Protein AF-A0AA43ISI2-F1 (afdb_monomer_lite)

Secondary structure (DSSP, 8-state):
-------SS-HHHHHHHHHHHHHHHTT-SS---HHHHHHHHHH-TTS-HHHHHHHHHHHTT--HHHHHHHTTS-HHHHHHHHHHHHHHHT--SHHHHHHHHHHHHH-

InterPro domains:
  IPR000792 Transcription regulator LuxR, C-terminal [PF00196] (46-99)
  IPR000792 Transcription regulator LuxR, C-terminal [PR00038] (47-61)
  IPR000792 Transcription regulator LuxR, C-terminal [PR00038] (61-77)
  IPR000792 Transcription regulator LuxR, C-terminal [PR00038] (77-89)
  IPR000792 Transcription regulator LuxR, C-terminal [PS50043] (40-105)
  IPR000792 Transcription regulator LuxR, C-terminal [SM00421] (44-101)
  IPR000792 Transcription regulator LuxR, C-terminal [cd06170] (47-103)
  IPR016032 Signal transduction response regulator, C-terminal effector [SSF46894] (34-103)
  IPR036388 Winged helix-like DNA-binding domain superfamily [G3DSA:1.10.10.10] (11-106)

Sequence (107 aa):
MRFLRRPLIKPWVLALMKQRIASDIEENESSRPQQWQDKIIELAPQLTGREIEVLKLALSGFSNSEIAGKLSVSPETVKVHRRNFYSKLNIKSQSELFAYFFQSTIN

Organism: NCBI:txid83963

Radius of gyration: 18.67 Å; chains: 1; bounding box: 43×41×48 Å

Structure (mmCIF, N/CA/C/O backbone):
data_AF-A0AA43ISI2-F1
#
_entry.id   AF-A0AA43ISI2-F1
#
loop_
_atom_site.group_PDB
_atom_site.id
_atom_site.type_symbol
_atom_site.label_atom_id
_atom_site.label_alt_id
_atom_site.label_comp_id
_atom_site.label_asym_id
_atom_site.label_entity_id
_atom_site.label_seq_id
_atom_site.pdbx_PDB_ins_code
_atom_site.Cartn_x
_atom_site.Cartn_y
_atom_site.Cartn_z
_atom_site.occupancy
_atom_site.B_iso_or_equiv
_atom_site.auth_seq_id
_atom_site.auth_comp_id
_atom_site.auth_asym_id
_atom_site.auth_atom_id
_atom_site.pdbx_PDB_model_num
ATOM 1 N N . MET A 1 1 ? 31.820 -17.330 -33.131 1.00 44.12 1 MET A N 1
ATOM 2 C CA . MET A 1 1 ? 31.959 -17.574 -31.676 1.00 44.12 1 MET A CA 1
ATOM 3 C C . MET A 1 1 ? 30.579 -17.625 -31.029 1.00 44.12 1 MET A C 1
ATOM 5 O O . MET A 1 1 ? 29.874 -16.627 -31.054 1.00 44.12 1 MET A O 1
ATOM 9 N N . ARG A 1 2 ? 30.152 -18.786 -30.514 1.00 45.22 2 ARG A N 1
ATOM 10 C CA . ARG A 1 2 ? 28.853 -18.964 -29.840 1.00 45.22 2 ARG A CA 1
ATOM 11 C C . ARG A 1 2 ? 29.051 -18.762 -28.334 1.00 45.22 2 ARG A C 1
ATOM 13 O O . ARG A 1 2 ? 29.665 -19.599 -27.680 1.00 45.22 2 ARG A O 1
ATOM 20 N N . PHE A 1 3 ? 28.551 -17.655 -27.793 1.00 48.12 3 PHE A N 1
ATOM 21 C CA . PHE A 1 3 ? 28.498 -17.430 -26.349 1.00 48.12 3 PHE A CA 1
ATOM 22 C C . PHE A 1 3 ? 27.434 -18.349 -25.738 1.00 48.12 3 PHE A C 1
ATOM 24 O O . PHE A 1 3 ? 26.241 -18.056 -25.784 1.00 48.12 3 PHE A O 1
ATOM 31 N N . LEU A 1 4 ? 27.857 -19.478 -25.170 1.00 50.72 4 LEU A N 1
ATOM 32 C CA . LEU A 1 4 ? 27.010 -20.269 -24.282 1.00 50.72 4 LEU A CA 1
ATOM 33 C C . LEU A 1 4 ? 26.863 -19.491 -22.970 1.00 50.72 4 LEU A C 1
ATOM 35 O O . LEU A 1 4 ? 27.736 -19.553 -22.104 1.00 50.72 4 LEU A O 1
ATOM 39 N N . ARG A 1 5 ? 25.761 -18.744 -22.820 1.00 59.19 5 ARG A N 1
ATOM 40 C CA . ARG A 1 5 ? 25.319 -18.246 -21.512 1.00 59.19 5 ARG A CA 1
ATOM 41 C C . ARG A 1 5 ? 24.997 -19.464 -20.647 1.00 59.19 5 ARG A C 1
ATOM 43 O O . ARG A 1 5 ? 23.898 -20.004 -20.713 1.00 59.19 5 ARG A O 1
ATOM 50 N N . ARG A 1 6 ? 25.979 -19.935 -19.877 1.00 61.25 6 ARG A N 1
ATOM 51 C CA . ARG A 1 6 ? 25.743 -20.930 -18.830 1.00 61.25 6 ARG A CA 1
ATOM 52 C C . ARG A 1 6 ? 24.744 -20.307 -17.849 1.00 61.25 6 ARG A C 1
ATOM 54 O O . ARG A 1 6 ? 25.033 -19.219 -17.348 1.00 61.25 6 ARG A O 1
ATOM 61 N N . PRO A 1 7 ? 23.573 -20.917 -17.602 1.00 59.75 7 PRO A N 1
ATOM 62 C CA . PRO A 1 7 ? 22.660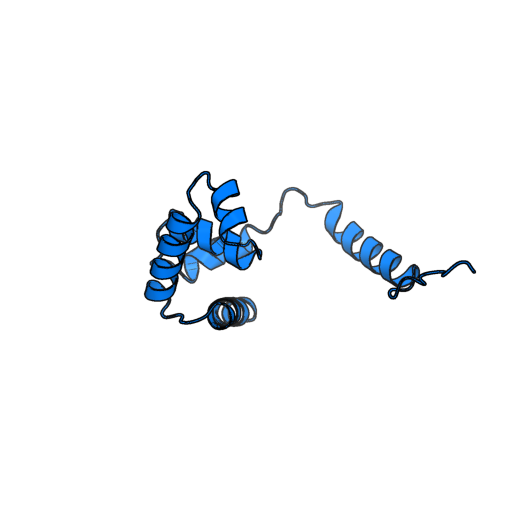 -20.395 -16.596 1.00 59.75 7 PRO A CA 1
ATOM 63 C C . PRO A 1 7 ? 23.395 -20.366 -15.250 1.00 59.75 7 PRO A C 1
ATOM 65 O O . PRO A 1 7 ? 24.010 -21.358 -14.858 1.00 59.75 7 PRO A O 1
ATOM 68 N N . LEU A 1 8 ? 23.367 -19.211 -14.570 1.00 65.06 8 LEU A N 1
ATOM 69 C CA . LEU A 1 8 ? 24.032 -18.993 -13.273 1.00 65.06 8 LEU A CA 1
ATOM 70 C C . LEU A 1 8 ? 23.545 -19.984 -12.200 1.00 65.06 8 LEU A C 1
ATOM 72 O O . LEU A 1 8 ? 24.229 -20.245 -11.216 1.00 65.06 8 LEU A O 1
ATOM 76 N N . ILE A 1 9 ? 22.358 -20.545 -12.416 1.00 66.75 9 ILE A N 1
ATOM 77 C CA . ILE A 1 9 ? 21.699 -21.503 -11.546 1.00 66.75 9 ILE A CA 1
ATOM 78 C C . ILE A 1 9 ? 21.784 -22.867 -12.229 1.00 66.75 9 ILE A C 1
ATOM 80 O O . ILE A 1 9 ? 21.315 -23.048 -13.355 1.00 66.75 9 ILE A O 1
ATOM 84 N N . LYS A 1 10 ? 22.425 -23.829 -11.558 1.00 79.75 10 LYS A N 1
ATOM 85 C CA . LYS A 1 10 ? 22.623 -25.178 -12.101 1.00 79.75 10 LYS A CA 1
ATOM 86 C C . LYS A 1 10 ? 21.254 -25.842 -12.363 1.00 79.75 10 LYS A C 1
ATOM 88 O O . LYS A 1 10 ? 20.352 -25.668 -11.543 1.00 79.75 10 LYS A O 1
ATOM 93 N N . PRO A 1 11 ? 21.085 -26.643 -13.436 1.00 76.25 11 PRO A N 1
ATOM 94 C CA . PRO A 1 11 ? 19.800 -27.272 -13.774 1.00 76.25 11 PRO A CA 1
ATOM 95 C C . PRO A 1 11 ? 19.169 -28.072 -12.628 1.00 76.25 11 PRO A C 1
ATOM 97 O O . PRO A 1 11 ? 17.953 -28.071 -12.470 1.00 76.25 11 PRO A O 1
ATOM 100 N N . TRP A 1 12 ? 19.994 -28.692 -11.782 1.00 80.62 12 TRP A N 1
ATOM 101 C CA . TRP A 1 12 ? 19.527 -29.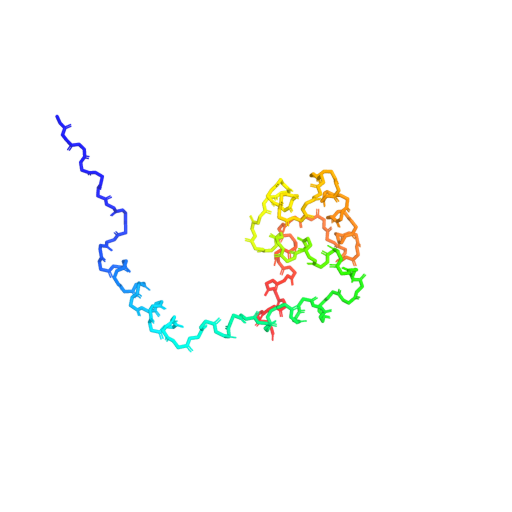433 -10.612 1.00 80.62 12 TRP A CA 1
ATOM 102 C C . TRP A 1 12 ? 18.966 -28.529 -9.507 1.00 80.62 12 TRP A C 1
ATOM 104 O O . TRP A 1 12 ? 18.057 -28.944 -8.802 1.00 80.62 12 TRP A O 1
ATOM 114 N N . VAL A 1 13 ? 19.444 -27.287 -9.374 1.00 79.88 13 VAL A N 1
ATOM 115 C CA . VAL A 1 13 ? 18.894 -26.319 -8.410 1.00 79.88 13 VAL A CA 1
ATOM 116 C C . VAL A 1 13 ? 17.495 -25.906 -8.849 1.00 79.88 13 VAL A C 1
ATOM 118 O O . VAL A 1 13 ? 16.577 -25.901 -8.039 1.00 79.88 13 VAL A O 1
ATOM 121 N N . LEU A 1 14 ? 17.306 -25.634 -10.144 1.00 76.25 14 LEU A N 1
ATOM 122 C CA . LEU A 1 14 ? 15.978 -25.370 -10.701 1.00 76.25 14 LEU A CA 1
ATOM 123 C C . LEU A 1 14 ? 15.052 -26.580 -10.542 1.00 76.25 14 LEU A C 1
ATOM 125 O O . LEU A 1 14 ? 13.884 -26.401 -10.217 1.00 76.25 14 LEU A O 1
ATOM 129 N N . ALA A 1 15 ? 15.562 -27.797 -10.746 1.00 75.50 15 ALA A N 1
ATOM 130 C CA . ALA A 1 15 ? 14.790 -29.021 -10.555 1.00 75.50 15 ALA A CA 1
ATOM 131 C C . ALA A 1 15 ? 14.385 -29.224 -9.089 1.00 75.50 15 ALA A C 1
ATOM 133 O O . ALA A 1 15 ? 13.224 -29.510 -8.834 1.00 75.50 15 ALA A O 1
ATOM 134 N N . LEU A 1 16 ? 15.287 -28.994 -8.130 1.00 77.56 16 LEU A N 1
ATOM 135 C CA . LEU A 1 16 ? 14.981 -29.082 -6.699 1.00 77.56 16 LEU A CA 1
ATOM 136 C C . LEU A 1 16 ? 14.019 -27.985 -6.237 1.00 77.56 16 LEU A C 1
ATOM 138 O O . LEU A 1 16 ? 13.105 -28.270 -5.471 1.00 77.56 16 LEU A O 1
ATOM 142 N N . MET A 1 17 ? 14.181 -26.748 -6.720 1.00 77.94 17 MET A N 1
ATOM 143 C CA . MET A 1 17 ? 13.230 -25.665 -6.450 1.00 77.94 17 MET A CA 1
ATOM 144 C C . MET A 1 17 ? 11.850 -26.020 -6.994 1.00 77.94 17 MET A C 1
ATOM 146 O O . MET A 1 17 ? 10.871 -25.900 -6.272 1.00 77.94 17 MET A O 1
ATOM 150 N N . LYS A 1 18 ? 11.770 -26.520 -8.232 1.00 72.56 18 LYS A N 1
ATOM 151 C CA . LYS A 1 18 ? 10.511 -26.983 -8.823 1.00 72.56 18 LYS A CA 1
ATOM 152 C C . LYS A 1 18 ? 9.926 -28.175 -8.085 1.00 72.56 18 LYS A C 1
ATOM 154 O O . LYS A 1 18 ? 8.729 -28.186 -7.893 1.00 72.56 18 LYS A O 1
ATOM 159 N N . GLN A 1 19 ? 10.735 -29.142 -7.665 1.00 73.88 19 GLN A N 1
ATOM 160 C CA . GLN A 1 19 ? 10.272 -30.315 -6.928 1.00 73.88 19 GLN A CA 1
ATOM 161 C C . GLN A 1 19 ? 9.706 -29.916 -5.565 1.00 73.88 19 GLN A C 1
ATOM 163 O O . GLN A 1 19 ? 8.636 -30.386 -5.204 1.00 73.88 19 GLN A O 1
ATOM 168 N N . ARG A 1 20 ? 10.384 -29.008 -4.850 1.00 70.06 20 ARG A N 1
ATOM 169 C CA . ARG A 1 20 ? 9.926 -28.484 -3.559 1.00 70.06 20 ARG A CA 1
ATOM 170 C C . ARG A 1 20 ? 8.669 -27.626 -3.694 1.00 70.06 20 ARG A C 1
ATOM 172 O O . ARG A 1 20 ? 7.760 -27.749 -2.890 1.00 70.06 20 ARG A O 1
ATOM 179 N N . ILE A 1 21 ? 8.621 -26.782 -4.721 1.00 63.00 21 ILE A N 1
ATOM 180 C CA . ILE A 1 21 ? 7.466 -25.935 -5.018 1.00 63.00 21 ILE A CA 1
ATOM 181 C C . ILE A 1 21 ? 6.285 -26.788 -5.514 1.00 63.00 21 ILE A C 1
ATOM 183 O O . ILE A 1 21 ? 5.167 -26.555 -5.092 1.00 63.00 21 ILE A O 1
ATOM 187 N N . ALA A 1 22 ? 6.506 -27.804 -6.351 1.00 59.34 22 ALA A N 1
ATOM 188 C CA . ALA A 1 22 ? 5.455 -28.689 -6.862 1.00 59.34 22 ALA A CA 1
ATOM 189 C C . ALA A 1 22 ? 4.848 -29.570 -5.763 1.00 59.34 22 ALA A C 1
ATOM 191 O O . ALA A 1 22 ? 3.632 -29.731 -5.737 1.00 59.34 22 ALA A O 1
ATOM 192 N N . SER A 1 23 ? 5.657 -30.054 -4.810 1.00 55.62 23 SER A N 1
ATOM 193 C CA . SER A 1 23 ? 5.133 -30.752 -3.629 1.00 55.62 23 SER A CA 1
ATOM 194 C C . SER A 1 23 ? 4.271 -29.858 -2.730 1.00 55.62 23 SER A C 1
ATOM 196 O O . SER A 1 23 ? 3.419 -30.379 -2.022 1.00 55.62 23 SER A O 1
ATOM 198 N N . ASP A 1 24 ? 4.455 -28.533 -2.785 1.00 54.94 24 ASP A N 1
ATOM 199 C CA . ASP A 1 24 ? 3.623 -27.562 -2.062 1.00 54.94 24 ASP A CA 1
ATOM 200 C C . ASP A 1 24 ? 2.431 -27.051 -2.913 1.00 54.94 24 ASP A C 1
ATOM 202 O O . ASP A 1 24 ? 1.489 -26.476 -2.368 1.00 54.94 24 ASP A O 1
ATOM 206 N N . ILE A 1 25 ? 2.453 -27.23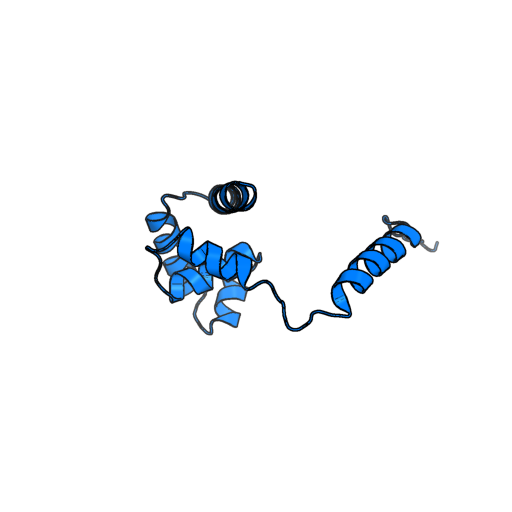8 -4.243 1.00 56.03 25 ILE A N 1
ATOM 207 C CA . ILE A 1 25 ? 1.471 -26.667 -5.187 1.00 56.03 25 ILE A CA 1
ATOM 208 C C . ILE A 1 25 ? 0.345 -27.643 -5.562 1.00 56.03 25 ILE A C 1
ATOM 210 O O . ILE A 1 25 ? -0.764 -27.180 -5.821 1.00 56.03 25 ILE A O 1
ATOM 214 N N . GLU A 1 26 ? 0.560 -28.963 -5.570 1.00 49.81 26 GLU A N 1
ATOM 215 C CA . GLU A 1 26 ? -0.440 -29.899 -6.130 1.00 49.81 26 GLU A CA 1
ATOM 216 C C . GLU A 1 26 ? -1.679 -30.187 -5.255 1.00 49.81 26 GLU A C 1
ATOM 218 O O . GLU A 1 26 ? -2.641 -30.751 -5.767 1.00 49.81 26 GLU A O 1
ATOM 223 N N . GLU A 1 27 ? -1.755 -29.727 -4.001 1.00 48.84 27 GLU A N 1
ATOM 224 C CA . GLU A 1 27 ? -2.962 -29.917 -3.166 1.00 48.84 27 GLU A CA 1
ATOM 225 C C . GLU A 1 27 ? -3.662 -28.625 -2.717 1.00 48.84 27 GLU A C 1
ATOM 227 O O . GLU A 1 27 ? -4.623 -28.695 -1.950 1.00 48.84 27 GLU A O 1
ATOM 232 N N . ASN A 1 28 ? -3.244 -27.430 -3.166 1.00 48.72 28 ASN A N 1
ATOM 233 C CA . ASN A 1 28 ? -3.737 -26.222 -2.498 1.00 48.72 28 ASN A CA 1
ATOM 234 C C . ASN A 1 28 ? -3.931 -24.943 -3.325 1.00 48.72 28 ASN A C 1
ATOM 236 O O . ASN A 1 28 ? -3.506 -23.856 -2.934 1.00 48.72 28 ASN A O 1
ATOM 240 N N . GLU A 1 29 ? -4.673 -25.023 -4.428 1.00 49.34 29 GLU A N 1
ATOM 241 C CA . GLU A 1 29 ? -5.186 -23.818 -5.103 1.00 49.34 29 GLU A CA 1
ATOM 242 C C . GLU A 1 29 ? -6.192 -23.038 -4.211 1.00 49.34 29 GLU A C 1
ATOM 244 O O . GLU A 1 29 ? -6.349 -21.822 -4.346 1.00 49.34 29 GLU A O 1
ATOM 249 N N . SER A 1 30 ? -6.832 -23.732 -3.256 1.00 44.06 30 SER A N 1
ATOM 250 C CA . SER A 1 30 ? -7.890 -23.228 -2.361 1.00 44.06 30 SER A CA 1
ATOM 251 C C . SER A 1 30 ? -7.387 -22.567 -1.070 1.00 44.06 30 SER A C 1
ATOM 253 O O . SER A 1 30 ? -8.129 -21.799 -0.466 1.00 44.06 30 SER A O 1
ATOM 255 N N . SER A 1 31 ? -6.142 -22.816 -0.649 1.00 48.03 31 SER A N 1
ATOM 256 C CA . SER A 1 31 ? -5.497 -22.121 0.479 1.00 48.03 31 SER A CA 1
ATOM 257 C C . SER A 1 31 ? -4.387 -21.209 -0.026 1.00 48.03 31 SER A C 1
ATOM 259 O O . SER A 1 31 ? -3.239 -21.251 0.414 1.00 48.03 31 SER A O 1
ATOM 261 N N . ARG A 1 32 ? -4.732 -20.305 -0.946 1.00 51.88 32 ARG A N 1
ATOM 262 C CA . ARG A 1 32 ? -3.972 -19.054 -1.027 1.00 51.88 32 ARG A CA 1
ATOM 263 C C . ARG A 1 32 ? -4.070 -18.374 0.338 1.00 51.88 32 ARG A C 1
ATOM 265 O O . ARG A 1 32 ? -5.142 -18.400 0.936 1.00 51.88 32 ARG A O 1
ATOM 272 N N . PRO A 1 33 ? -2.989 -17.789 0.865 1.00 50.50 33 PRO A N 1
ATOM 273 C CA . PRO A 1 33 ? -2.940 -17.446 2.274 1.00 50.50 33 PRO A CA 1
ATOM 274 C C . PRO A 1 33 ? -3.851 -16.242 2.557 1.00 50.50 33 PRO A C 1
ATOM 276 O O . PRO A 1 33 ? -3.427 -15.092 2.486 1.00 50.50 33 PRO A O 1
ATOM 279 N N . GLN A 1 34 ? -5.117 -16.504 2.897 1.00 54.47 34 GLN A N 1
ATOM 280 C CA . GLN A 1 34 ? -5.989 -15.552 3.592 1.00 54.47 34 GLN A CA 1
ATOM 281 C C . GLN A 1 34 ? -5.282 -15.041 4.859 1.00 54.47 34 GLN A C 1
ATOM 283 O O . GLN A 1 34 ? -5.338 -13.858 5.171 1.00 54.47 34 GLN A O 1
ATOM 288 N N . GLN A 1 35 ? -4.488 -15.917 5.488 1.00 64.06 35 GLN A N 1
ATOM 289 C CA . GLN A 1 35 ? -3.771 -15.696 6.743 1.00 64.06 35 GLN A CA 1
ATOM 290 C C . GLN A 1 35 ? -3.009 -14.361 6.821 1.00 64.06 35 GLN A C 1
ATOM 292 O O . GLN A 1 35 ? -3.110 -13.668 7.828 1.00 64.06 35 GLN A O 1
ATOM 297 N N . TRP A 1 36 ? -2.274 -13.946 5.778 1.00 67.38 36 TRP A N 1
ATOM 298 C CA . TRP A 1 36 ? -1.558 -12.657 5.830 1.00 67.38 36 TRP A CA 1
ATOM 299 C C . TRP A 1 36 ? -2.464 -11.463 5.516 1.00 67.38 36 TRP A C 1
ATOM 301 O O . TRP A 1 36 ? -2.189 -10.352 5.963 1.00 67.38 36 TRP A O 1
ATOM 311 N N . GLN A 1 37 ? -3.550 -11.670 4.765 1.00 69.38 37 GLN A N 1
ATOM 312 C CA . GLN A 1 37 ? -4.519 -10.613 4.487 1.00 69.38 37 GLN A CA 1
ATOM 313 C C . GLN A 1 37 ? -5.321 -10.245 5.733 1.00 69.38 37 GLN A C 1
ATOM 315 O O . GLN A 1 37 ? -5.566 -9.059 5.950 1.00 69.38 37 GLN A O 1
ATOM 320 N N . ASP A 1 38 ? -5.684 -11.241 6.539 1.00 75.25 38 ASP A N 1
ATOM 321 C CA . ASP A 1 38 ? -6.371 -11.047 7.816 1.00 75.25 38 ASP A CA 1
ATOM 322 C C . ASP A 1 38 ? -5.432 -10.380 8.830 1.00 75.25 38 ASP A C 1
ATOM 324 O O . ASP A 1 38 ? -5.804 -9.398 9.473 1.00 75.25 38 ASP A O 1
ATOM 328 N N . LYS A 1 39 ? -4.160 -10.806 8.862 1.00 81.81 39 LYS A N 1
ATOM 329 C CA . LYS A 1 39 ? -3.122 -10.187 9.700 1.00 81.81 39 LYS A CA 1
ATOM 330 C C . LYS A 1 39 ? -2.889 -8.712 9.345 1.00 81.81 39 LYS A C 1
ATOM 332 O O . LYS A 1 39 ? -2.651 -7.905 10.233 1.00 81.81 39 LYS A O 1
ATOM 337 N N . ILE A 1 40 ? -3.018 -8.305 8.075 1.00 84.88 40 ILE A N 1
ATOM 338 C CA . ILE A 1 40 ? -2.956 -6.875 7.700 1.00 84.88 40 ILE A CA 1
ATOM 339 C C . ILE A 1 40 ? -4.086 -6.071 8.347 1.00 84.88 40 ILE A C 1
ATOM 341 O O . ILE A 1 40 ? -3.847 -4.948 8.782 1.00 84.88 40 ILE A O 1
ATOM 345 N N . ILE A 1 41 ? -5.302 -6.618 8.392 1.00 85.25 41 ILE A N 1
ATOM 346 C CA . ILE A 1 41 ? -6.456 -5.928 8.983 1.00 85.25 41 ILE A CA 1
ATOM 347 C C . ILE A 1 41 ? -6.251 -5.775 10.494 1.00 85.25 41 ILE A C 1
ATOM 349 O O . ILE A 1 41 ? -6.515 -4.706 11.037 1.00 85.25 41 ILE A O 1
ATOM 353 N N . GLU A 1 42 ? -5.716 -6.805 11.150 1.00 86.06 42 GLU A N 1
ATOM 354 C CA . GLU A 1 42 ? -5.368 -6.775 12.574 1.00 86.06 42 GLU A CA 1
ATOM 355 C C . GLU A 1 42 ? -4.244 -5.777 12.894 1.00 86.06 42 GLU A C 1
ATOM 357 O O . GLU A 1 42 ? -4.325 -5.040 13.874 1.00 86.06 42 GLU A O 1
ATOM 362 N N . LEU A 1 43 ? -3.205 -5.716 12.057 1.00 85.88 43 LEU A N 1
ATOM 363 C CA . LEU A 1 43 ? -2.058 -4.820 12.248 1.00 85.88 43 LEU A CA 1
ATOM 364 C C . LEU A 1 43 ? -2.366 -3.359 11.907 1.00 85.88 43 LEU A C 1
ATOM 366 O O . LEU A 1 43 ? -1.666 -2.457 12.365 1.00 85.88 43 LEU A O 1
ATOM 370 N N . ALA A 1 44 ? -3.375 -3.120 11.071 1.00 88.62 44 ALA A N 1
ATOM 371 C CA . ALA A 1 44 ? -3.697 -1.800 10.551 1.00 88.62 44 ALA A CA 1
ATOM 372 C C . ALA A 1 44 ? -5.212 -1.498 10.569 1.00 88.62 44 ALA A C 1
ATOM 374 O O . ALA A 1 44 ? -5.772 -1.115 9.533 1.00 88.62 44 ALA A O 1
ATOM 375 N N . PRO A 1 45 ? -5.891 -1.608 11.729 1.00 90.56 45 PRO A N 1
ATOM 376 C CA . PRO A 1 45 ? -7.344 -1.447 11.839 1.00 90.56 45 PRO A CA 1
ATOM 377 C C . PRO A 1 45 ? -7.825 -0.024 11.518 1.00 90.56 45 PRO A C 1
ATOM 379 O O . PRO A 1 45 ? -8.993 0.190 11.205 1.00 90.56 45 PRO A O 1
ATOM 382 N N . GLN A 1 46 ? -6.933 0.968 11.572 1.00 92.56 46 GLN A N 1
ATOM 383 C CA . GLN A 1 46 ? -7.218 2.367 11.246 1.00 92.56 46 GLN A CA 1
ATOM 384 C C . GLN A 1 46 ? -7.258 2.664 9.734 1.00 92.56 46 GLN A C 1
ATOM 386 O O . GLN A 1 46 ? -7.566 3.792 9.322 1.00 92.56 46 GLN A O 1
ATOM 391 N N . LEU A 1 47 ? -6.899 1.692 8.888 1.00 94.25 47 LEU A N 1
ATOM 392 C CA . LEU A 1 47 ? -6.941 1.850 7.439 1.00 94.25 47 LEU A CA 1
ATOM 393 C C . LEU A 1 47 ? -8.342 1.595 6.889 1.00 94.25 47 LEU A C 1
ATOM 395 O O . LEU A 1 47 ? -9.059 0.686 7.287 1.00 94.25 47 LEU A O 1
ATOM 399 N N . THR A 1 48 ? -8.719 2.407 5.911 1.00 94.81 48 THR A N 1
ATOM 400 C CA . THR A 1 48 ? -9.932 2.204 5.119 1.00 94.81 48 THR A CA 1
ATOM 401 C C . THR A 1 48 ? -9.755 1.022 4.169 1.00 94.81 48 THR A C 1
ATOM 403 O O . THR A 1 48 ? -8.633 0.694 3.780 1.00 94.81 48 THR A O 1
ATOM 406 N N . GLY A 1 49 ? -10.861 0.434 3.702 1.00 93.19 49 GLY A N 1
ATOM 407 C CA . GLY A 1 49 ? -10.814 -0.680 2.745 1.00 93.19 49 GLY A CA 1
ATOM 408 C C . GLY A 1 49 ? -9.955 -0.375 1.512 1.00 93.19 49 GLY A C 1
ATOM 409 O O . GLY A 1 49 ? -9.126 -1.188 1.110 1.00 93.19 49 GLY A O 1
ATOM 410 N N . ARG A 1 50 ? -10.047 0.850 0.980 1.00 94.38 50 ARG A N 1
ATOM 411 C CA . ARG A 1 50 ? -9.247 1.252 -0.180 1.00 94.38 50 ARG A CA 1
ATOM 412 C C . ARG A 1 50 ? -7.758 1.406 0.130 1.00 94.38 50 ARG A C 1
ATOM 414 O O . ARG A 1 50 ? -6.918 1.071 -0.700 1.00 94.38 50 ARG A O 1
ATOM 421 N N . GLU A 1 51 ? -7.414 1.902 1.315 1.00 95.12 51 GLU A N 1
ATOM 422 C CA . GLU A 1 51 ? -6.017 1.958 1.760 1.00 95.12 51 GLU A CA 1
ATOM 423 C C . GLU A 1 51 ? -5.440 0.555 1.957 1.00 95.12 51 GLU A C 1
ATOM 425 O O . GLU A 1 51 ? -4.302 0.321 1.560 1.00 95.12 51 GLU A O 1
ATOM 430 N N . ILE A 1 52 ? -6.233 -0.383 2.487 1.00 94.81 52 ILE A N 1
ATOM 431 C CA . ILE A 1 52 ? -5.849 -1.792 2.642 1.00 94.81 52 ILE A CA 1
ATOM 432 C C . ILE A 1 52 ? -5.580 -2.432 1.276 1.00 94.81 52 ILE A C 1
ATOM 434 O O . ILE A 1 52 ? -4.571 -3.112 1.109 1.00 94.81 52 ILE A O 1
ATOM 438 N N . GLU A 1 53 ? -6.431 -2.201 0.276 1.00 94.56 53 GLU A N 1
ATOM 439 C CA . GLU A 1 53 ? -6.216 -2.709 -1.087 1.00 94.56 53 GLU A CA 1
ATOM 440 C C . GLU A 1 53 ? -4.904 -2.198 -1.696 1.00 94.56 53 GLU A C 1
ATOM 442 O O . GLU A 1 53 ? -4.109 -2.980 -2.224 1.00 94.56 53 GLU A O 1
ATOM 447 N N . VAL A 1 54 ? -4.647 -0.890 -1.591 1.00 96.00 54 VAL A N 1
ATOM 448 C CA . VAL A 1 54 ? -3.401 -0.290 -2.089 1.00 96.00 54 VAL A CA 1
ATOM 449 C C . VAL A 1 54 ? -2.194 -0.832 -1.321 1.00 96.00 54 VAL A C 1
ATOM 451 O O . VAL A 1 54 ? -1.178 -1.156 -1.937 1.00 96.00 54 VAL A O 1
ATOM 454 N N . LEU A 1 55 ? -2.297 -0.965 0.002 1.00 94.88 55 LEU A N 1
ATOM 455 C CA . LEU A 1 55 ? -1.251 -1.518 0.856 1.00 94.88 55 LEU A CA 1
ATOM 456 C C . LEU A 1 55 ? -0.917 -2.969 0.481 1.00 94.88 55 LEU A C 1
ATOM 458 O O . LEU A 1 55 ? 0.257 -3.287 0.298 1.00 94.88 55 LEU A O 1
ATOM 462 N N . LYS A 1 56 ? -1.927 -3.831 0.302 1.00 92.44 56 LYS A N 1
ATOM 463 C CA . LYS A 1 56 ? -1.750 -5.236 -0.111 1.00 92.44 56 LYS A CA 1
ATOM 464 C C . LYS A 1 56 ? -0.968 -5.336 -1.418 1.00 92.44 56 LYS A C 1
ATOM 466 O O . LYS A 1 56 ? -0.023 -6.118 -1.523 1.00 92.44 56 LYS A O 1
ATOM 471 N N . LEU A 1 57 ? -1.325 -4.519 -2.408 1.00 93.69 57 LEU A N 1
ATOM 472 C CA . LEU A 1 57 ? -0.625 -4.508 -3.690 1.00 93.69 57 LEU A CA 1
ATOM 473 C C . LEU A 1 57 ? 0.793 -3.923 -3.574 1.00 93.69 57 LEU A C 1
ATOM 475 O O . LEU A 1 57 ? 1.713 -4.434 -4.209 1.00 93.69 57 LEU A O 1
ATOM 479 N N . ALA A 1 58 ? 0.997 -2.905 -2.735 1.00 93.50 58 ALA A N 1
ATOM 480 C CA . ALA A 1 58 ? 2.323 -2.343 -2.486 1.00 93.50 58 ALA A CA 1
ATOM 481 C C . ALA A 1 58 ? 3.266 -3.354 -1.808 1.00 93.50 58 ALA A C 1
ATOM 483 O O . ALA A 1 58 ? 4.417 -3.483 -2.223 1.00 93.50 58 ALA A O 1
ATOM 484 N N . LEU A 1 59 ? 2.776 -4.105 -0.815 1.00 91.44 59 LEU A N 1
ATOM 485 C CA . LEU A 1 59 ? 3.520 -5.192 -0.164 1.00 91.44 59 LEU A CA 1
ATOM 486 C C . LEU A 1 59 ? 3.775 -6.372 -1.111 1.00 91.44 59 LEU A C 1
ATOM 488 O O . LEU A 1 59 ? 4.794 -7.043 -0.989 1.00 91.44 59 LEU A O 1
ATOM 492 N N . SER A 1 60 ? 2.903 -6.572 -2.103 1.00 89.75 60 SER A N 1
ATOM 493 C CA . SER A 1 60 ? 3.102 -7.546 -3.187 1.00 89.75 60 SER A CA 1
ATOM 494 C C . SER A 1 60 ? 4.134 -7.095 -4.235 1.00 89.75 60 SER A C 1
ATOM 496 O O . SER A 1 60 ? 4.379 -7.815 -5.199 1.00 89.75 60 SER A O 1
ATOM 498 N N . GLY A 1 61 ? 4.727 -5.905 -4.080 1.00 90.94 61 GLY A N 1
ATOM 499 C CA . GLY A 1 61 ? 5.787 -5.396 -4.952 1.00 90.94 61 GLY A CA 1
ATOM 500 C C . GLY A 1 61 ? 5.313 -4.623 -6.185 1.00 90.94 61 GLY A C 1
ATOM 501 O O . GLY A 1 61 ? 6.145 -4.258 -7.011 1.00 90.94 61 GLY A O 1
ATOM 502 N N . PHE A 1 62 ? 4.015 -4.331 -6.319 1.00 95.00 62 PHE A N 1
ATOM 503 C CA . PHE A 1 62 ? 3.516 -3.554 -7.455 1.00 95.00 62 PHE A CA 1
ATOM 504 C C . PHE A 1 62 ? 3.901 -2.069 -7.348 1.00 95.00 62 PHE A C 1
ATOM 506 O O . PHE A 1 62 ? 3.821 -1.440 -6.287 1.00 95.00 62 PHE A O 1
ATOM 513 N N . SER A 1 63 ? 4.277 -1.483 -8.482 1.00 95.31 63 SER A N 1
ATOM 514 C CA . SER A 1 63 ? 4.500 -0.046 -8.636 1.00 95.31 63 SER A CA 1
ATOM 515 C C . SER A 1 63 ? 3.183 0.738 -8.608 1.00 95.31 63 SER A C 1
ATOM 517 O O . SER A 1 63 ? 2.105 0.202 -8.861 1.00 95.31 63 SER A O 1
ATOM 519 N N . ASN A 1 64 ? 3.247 2.053 -8.371 1.00 95.69 64 ASN A N 1
ATOM 520 C CA . ASN A 1 64 ? 2.043 2.895 -8.336 1.00 95.69 64 ASN A CA 1
ATOM 521 C C . ASN A 1 64 ? 1.237 2.844 -9.645 1.00 95.69 64 ASN A C 1
ATOM 523 O O . ASN A 1 64 ? 0.014 2.937 -9.600 1.00 95.69 64 ASN A O 1
ATOM 527 N N . SER A 1 65 ? 1.907 2.681 -10.792 1.00 96.81 65 SER A N 1
ATOM 528 C CA . SER A 1 65 ? 1.228 2.577 -12.087 1.00 96.81 65 SER A CA 1
ATOM 529 C C . SER A 1 65 ? 0.535 1.226 -12.270 1.00 96.81 65 SER A C 1
ATOM 531 O O . SER A 1 65 ? -0.559 1.172 -12.824 1.00 96.81 65 SER A O 1
ATOM 533 N N . GLU A 1 66 ? 1.134 0.135 -11.791 1.00 97.12 66 GLU A N 1
ATOM 534 C CA . GLU A 1 66 ? 0.513 -1.194 -11.847 1.00 97.12 66 GLU A CA 1
ATOM 535 C C . GLU A 1 66 ? -0.667 -1.300 -10.881 1.00 97.12 66 GLU A C 1
ATOM 537 O O . GLU A 1 66 ? -1.708 -1.854 -11.232 1.00 97.12 66 GLU A O 1
ATOM 542 N N . ILE A 1 67 ? -0.534 -0.724 -9.682 1.00 97.56 67 ILE A N 1
ATOM 543 C CA . ILE A 1 67 ? -1.628 -0.619 -8.711 1.00 97.56 67 ILE A CA 1
ATOM 544 C C . ILE A 1 67 ? -2.790 0.168 -9.320 1.00 97.56 67 ILE A C 1
ATOM 546 O O . ILE A 1 67 ? -3.932 -0.277 -9.249 1.00 97.56 67 ILE A O 1
ATOM 550 N N . ALA A 1 68 ? -2.498 1.307 -9.949 1.00 97.62 68 ALA A N 1
ATOM 551 C CA . ALA A 1 68 ? -3.490 2.134 -10.627 1.00 97.62 68 ALA A CA 1
ATOM 552 C C . ALA A 1 68 ? -4.260 1.338 -11.693 1.00 97.62 68 ALA A C 1
ATOM 554 O O . ALA A 1 68 ? -5.491 1.345 -11.687 1.00 97.62 68 ALA A O 1
ATOM 555 N N . GLY A 1 69 ? -3.547 0.572 -12.527 1.00 97.75 69 GLY A N 1
ATOM 556 C CA . GLY A 1 69 ? -4.156 -0.315 -13.521 1.00 97.75 69 GLY A CA 1
ATOM 557 C C . GLY A 1 69 ? -5.035 -1.407 -12.906 1.00 97.75 69 GLY A C 1
ATOM 558 O O . GLY A 1 69 ? -6.167 -1.599 -13.336 1.00 97.75 69 GLY A O 1
ATOM 559 N N . LYS A 1 70 ? -4.562 -2.087 -11.853 1.00 97.12 70 LYS A N 1
ATOM 560 C CA . LYS A 1 70 ? -5.331 -3.142 -11.161 1.00 97.12 70 LYS A CA 1
ATOM 561 C C . LYS A 1 70 ? -6.596 -2.619 -10.496 1.00 97.12 70 LYS A C 1
ATOM 563 O O . LYS A 1 70 ? -7.595 -3.323 -10.420 1.00 97.12 70 LYS A O 1
ATOM 568 N N . LEU A 1 71 ? -6.528 -1.398 -9.985 1.00 96.31 71 LEU A N 1
ATOM 569 C CA . LEU A 1 71 ? -7.585 -0.793 -9.198 1.00 96.31 71 LEU A CA 1
ATOM 570 C C . LEU A 1 71 ? -8.471 0.168 -10.009 1.00 96.31 71 LEU A C 1
ATOM 572 O O . LEU A 1 71 ? -9.346 0.802 -9.416 1.00 96.31 71 LEU A O 1
ATOM 576 N N . SER A 1 72 ? -8.246 0.273 -11.326 1.00 96.56 72 SER A N 1
ATOM 577 C CA . SER A 1 72 ? -8.953 1.166 -12.260 1.00 96.56 72 SER A CA 1
ATOM 578 C C . SER A 1 72 ? -9.013 2.629 -11.790 1.00 96.56 72 SER A C 1
ATOM 580 O O . SER A 1 72 ? -10.051 3.280 -11.862 1.00 96.56 72 SER A O 1
ATOM 582 N N . VAL A 1 73 ? -7.894 3.152 -11.276 1.00 96.56 73 VAL A N 1
ATOM 583 C CA . VAL A 1 73 ? -7.753 4.545 -10.807 1.00 96.56 73 VAL A CA 1
ATOM 584 C C . VAL A 1 73 ? -6.501 5.199 -11.381 1.00 96.56 73 VAL A C 1
ATOM 586 O O . VAL A 1 73 ? -5.681 4.539 -12.009 1.00 96.56 73 VAL A O 1
ATOM 589 N N . SER A 1 74 ? -6.323 6.503 -11.156 1.00 97.88 74 SER A N 1
ATOM 590 C CA . SER A 1 74 ? -5.105 7.201 -11.579 1.00 97.88 74 SER A CA 1
ATOM 591 C C . SER A 1 74 ? -3.902 6.885 -10.664 1.00 97.88 74 SER A C 1
ATOM 593 O O . SER A 1 74 ? -4.087 6.654 -9.461 1.00 97.88 74 SER A O 1
ATOM 595 N N . PRO A 1 75 ? -2.655 6.934 -11.174 1.00 97.38 75 PRO A N 1
ATOM 596 C CA . PRO A 1 75 ? -1.449 6.836 -10.344 1.00 97.38 75 PRO A CA 1
ATOM 597 C C . PRO A 1 75 ? -1.392 7.888 -9.227 1.00 97.38 75 PRO A C 1
ATOM 599 O O . PRO A 1 75 ? -0.934 7.596 -8.122 1.00 97.38 75 PRO A O 1
ATOM 602 N N . GLU A 1 76 ? -1.898 9.095 -9.477 1.00 97.75 76 GLU A N 1
ATOM 603 C CA . GLU A 1 76 ? -2.031 10.166 -8.485 1.00 97.75 76 GLU A CA 1
ATOM 604 C C . GLU A 1 76 ? -2.957 9.758 -7.334 1.00 97.75 76 GLU A C 1
ATOM 606 O O . GLU A 1 76 ? -2.607 9.946 -6.169 1.00 97.75 76 GLU A O 1
ATOM 611 N N . THR A 1 77 ? -4.086 9.110 -7.632 1.00 97.00 77 THR A N 1
ATOM 612 C CA . THR A 1 77 ? -5.001 8.564 -6.617 1.00 97.00 77 THR A CA 1
ATOM 613 C C . THR A 1 77 ? -4.293 7.529 -5.740 1.00 97.00 77 THR A C 1
ATOM 615 O O . THR A 1 77 ? -4.414 7.560 -4.516 1.00 97.00 77 THR A O 1
ATOM 618 N N . VAL A 1 78 ? -3.479 6.653 -6.339 1.00 97.69 78 VAL A N 1
ATOM 619 C CA . VAL A 1 78 ? -2.664 5.683 -5.589 1.00 97.69 78 VAL A CA 1
ATOM 620 C C . VAL A 1 78 ? -1.660 6.389 -4.676 1.00 97.69 78 VAL A C 1
ATOM 622 O O . VAL A 1 78 ? -1.535 6.016 -3.509 1.00 97.69 78 VAL A O 1
ATOM 625 N N . LYS A 1 79 ? -0.975 7.437 -5.156 1.00 96.81 79 LYS A N 1
ATOM 626 C CA . LYS A 1 79 ? -0.052 8.238 -4.328 1.00 96.81 79 LYS A CA 1
ATOM 627 C C . LYS A 1 79 ? -0.765 8.866 -3.125 1.00 96.81 79 LYS A C 1
ATOM 629 O O . LYS A 1 79 ? -0.192 8.880 -2.037 1.00 96.81 79 LYS A O 1
ATOM 634 N N . VAL A 1 80 ? -1.999 9.346 -3.299 1.00 97.69 80 VAL A N 1
ATOM 635 C CA . VAL A 1 80 ? -2.816 9.891 -2.201 1.00 97.69 80 VAL A CA 1
ATOM 636 C C . VAL A 1 80 ? -3.130 8.810 -1.169 1.00 97.69 80 VAL A C 1
ATOM 638 O O . VAL A 1 80 ? -2.842 9.007 0.009 1.00 97.69 80 VA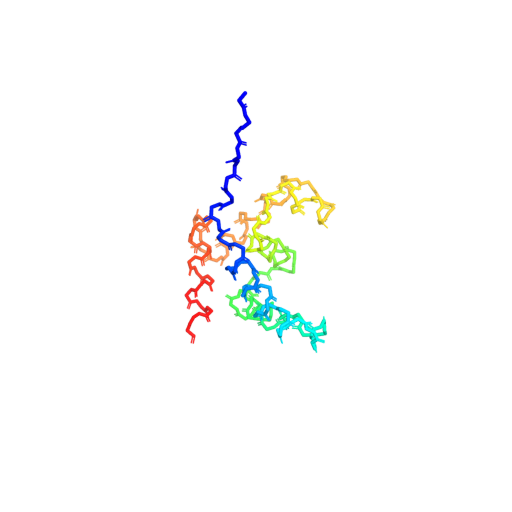L A O 1
ATOM 641 N N . HIS A 1 81 ? -3.628 7.643 -1.593 1.00 97.06 81 HIS A N 1
ATOM 642 C CA . HIS A 1 81 ? -3.869 6.527 -0.671 1.00 97.06 81 HIS A CA 1
ATOM 643 C C . HIS A 1 81 ? -2.594 6.116 0.076 1.00 97.06 81 HIS A C 1
ATOM 645 O O . HIS A 1 81 ? -2.641 5.927 1.289 1.00 97.06 81 HIS A O 1
ATOM 651 N N . ARG A 1 82 ? -1.442 6.061 -0.613 1.00 96.00 82 ARG A N 1
ATOM 652 C CA . ARG A 1 82 ? -0.136 5.785 0.009 1.00 96.00 82 ARG A CA 1
ATOM 653 C C . ARG A 1 82 ? 0.247 6.803 1.064 1.00 96.00 82 ARG A C 1
ATOM 655 O O . ARG A 1 82 ? 0.614 6.411 2.164 1.00 96.00 82 ARG A O 1
ATOM 662 N N . ARG A 1 83 ? 0.123 8.096 0.763 1.00 96.19 83 ARG A N 1
ATOM 663 C CA . ARG A 1 83 ? 0.389 9.159 1.740 1.00 96.19 83 ARG A CA 1
ATOM 664 C C . ARG A 1 83 ? -0.503 9.009 2.974 1.00 96.19 83 ARG A C 1
ATOM 666 O O . ARG A 1 83 ? -0.007 9.129 4.090 1.00 96.19 83 ARG A O 1
ATOM 673 N N . ASN A 1 84 ? -1.786 8.716 2.776 1.00 96.38 84 ASN A N 1
ATOM 674 C CA . ASN A 1 84 ? -2.730 8.585 3.878 1.00 96.38 84 ASN A CA 1
ATOM 675 C C . ASN A 1 84 ? -2.394 7.388 4.770 1.00 96.38 84 ASN A C 1
ATOM 677 O O . ASN A 1 84 ? -2.283 7.558 5.983 1.00 96.38 84 ASN A O 1
ATOM 681 N N . PHE A 1 85 ? -2.151 6.201 4.200 1.00 95.62 85 PHE A N 1
ATOM 682 C CA . PHE A 1 85 ? -1.811 5.046 5.032 1.00 95.62 85 PHE A CA 1
ATOM 683 C C . PHE A 1 85 ? -0.408 5.145 5.646 1.00 95.62 85 PHE A C 1
ATOM 685 O O . PHE A 1 85 ? -0.218 4.685 6.765 1.00 95.62 85 PHE A O 1
ATOM 692 N N . TYR A 1 86 ? 0.552 5.812 4.992 1.00 95.69 86 TYR A N 1
ATOM 693 C CA . TYR A 1 86 ? 1.858 6.125 5.595 1.00 95.69 86 TYR A CA 1
ATOM 694 C C . TYR A 1 86 ? 1.677 7.008 6.831 1.00 95.69 86 TYR A C 1
ATOM 696 O O . TYR A 1 86 ? 2.230 6.715 7.887 1.00 95.69 86 TYR A O 1
ATOM 704 N N . SER A 1 87 ? 0.838 8.044 6.732 1.00 95.62 87 SER A N 1
ATOM 705 C CA . SER A 1 87 ? 0.520 8.910 7.867 1.00 95.62 87 SER A CA 1
ATOM 706 C C . SER A 1 87 ? -0.183 8.153 8.996 1.00 95.62 87 SER A C 1
ATOM 708 O O . SER A 1 87 ? 0.151 8.353 10.158 1.00 95.62 87 SER A O 1
ATOM 710 N N . LYS A 1 88 ? -1.142 7.278 8.672 1.00 95.25 88 LYS A N 1
ATOM 711 C CA . LYS A 1 88 ? -1.910 6.497 9.659 1.00 95.25 88 LYS A CA 1
ATOM 712 C C . LYS A 1 88 ? -1.090 5.417 10.365 1.00 95.25 88 LYS A C 1
ATOM 714 O O . LYS A 1 88 ? -1.397 5.074 11.503 1.00 95.25 88 LYS A O 1
ATOM 719 N N . LEU A 1 89 ? -0.078 4.876 9.692 1.00 93.62 89 LEU A N 1
ATOM 720 C CA . LEU A 1 89 ? 0.854 3.893 10.250 1.00 93.62 89 LEU A CA 1
ATOM 721 C C . LEU A 1 89 ? 2.120 4.537 10.838 1.00 93.62 89 LEU A C 1
ATOM 723 O O . LEU A 1 89 ? 2.966 3.827 11.368 1.00 93.62 89 LEU A O 1
ATOM 727 N N . ASN A 1 90 ? 2.257 5.866 10.754 1.00 94.19 90 ASN A N 1
ATOM 728 C CA . ASN A 1 90 ? 3.450 6.615 11.161 1.00 94.19 90 ASN A CA 1
ATOM 729 C C . ASN A 1 90 ? 4.748 6.125 10.478 1.00 94.19 90 ASN A C 1
ATOM 731 O O . ASN A 1 90 ? 5.800 6.006 11.103 1.00 94.19 90 ASN A O 1
ATOM 735 N N . ILE A 1 91 ? 4.662 5.844 9.176 1.00 94.94 91 ILE A N 1
ATOM 736 C CA . ILE A 1 91 ? 5.749 5.329 8.337 1.00 94.94 91 ILE A CA 1
ATOM 737 C C . ILE A 1 91 ? 6.222 6.421 7.377 1.00 94.94 91 ILE A C 1
ATOM 739 O O . ILE A 1 91 ? 5.417 7.113 6.752 1.00 94.94 91 ILE A O 1
ATOM 743 N N . LYS A 1 92 ? 7.539 6.556 7.210 1.00 92.88 92 LYS A N 1
ATOM 744 C CA . LYS A 1 92 ? 8.163 7.597 6.378 1.00 92.88 92 LYS A CA 1
ATOM 745 C C . LYS A 1 92 ? 8.719 7.070 5.064 1.00 92.88 92 LYS A C 1
ATOM 747 O O . LYS A 1 92 ? 8.904 7.844 4.126 1.00 92.88 92 LYS A O 1
ATOM 752 N N . SER A 1 93 ? 8.987 5.770 4.966 1.00 93.25 93 SER A N 1
ATOM 753 C CA . SER A 1 93 ? 9.591 5.177 3.773 1.00 93.25 93 SER A CA 1
ATOM 754 C C . SER A 1 93 ? 8.996 3.821 3.413 1.00 93.25 93 SER A C 1
ATOM 756 O O . SER A 1 93 ? 8.395 3.130 4.231 1.00 93.25 93 SER A O 1
ATOM 758 N N . GLN A 1 94 ? 9.183 3.415 2.156 1.00 90.94 94 GLN A N 1
ATOM 759 C CA . GLN A 1 94 ? 8.802 2.072 1.720 1.00 90.94 94 GLN A CA 1
ATOM 760 C C . GLN A 1 94 ? 9.609 0.989 2.453 1.00 90.94 94 GLN A C 1
ATOM 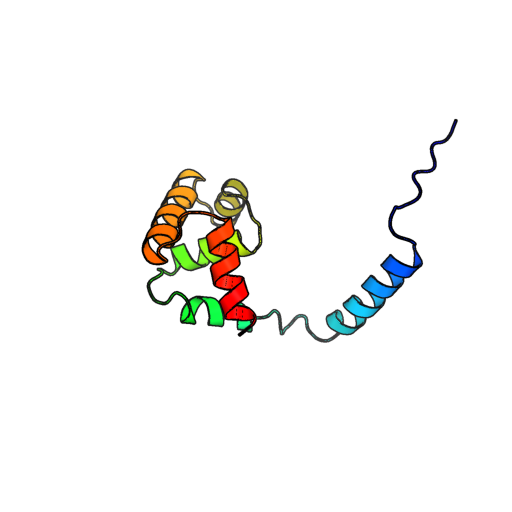762 O O . GLN A 1 94 ? 9.060 -0.060 2.763 1.00 90.94 94 GLN A O 1
ATOM 767 N N . SER A 1 95 ? 10.874 1.251 2.785 1.00 92.44 95 SER A N 1
ATOM 768 C CA . SER A 1 95 ? 11.693 0.324 3.574 1.00 92.44 95 SER A CA 1
ATOM 769 C C . SER A 1 95 ? 11.145 0.138 4.989 1.00 92.44 95 SER A C 1
ATOM 771 O O . SER A 1 95 ? 11.058 -0.991 5.460 1.00 92.44 95 SER A O 1
ATOM 773 N N . GLU A 1 96 ? 10.720 1.223 5.644 1.00 93.38 96 GLU A N 1
ATOM 774 C CA . GLU A 1 96 ? 10.049 1.159 6.950 1.00 93.38 96 GLU A CA 1
ATOM 775 C C . GLU A 1 96 ? 8.720 0.404 6.872 1.00 93.38 96 GLU A C 1
ATOM 777 O O . GLU A 1 96 ? 8.422 -0.378 7.769 1.00 93.38 96 GLU A O 1
ATOM 782 N N . LEU A 1 97 ? 7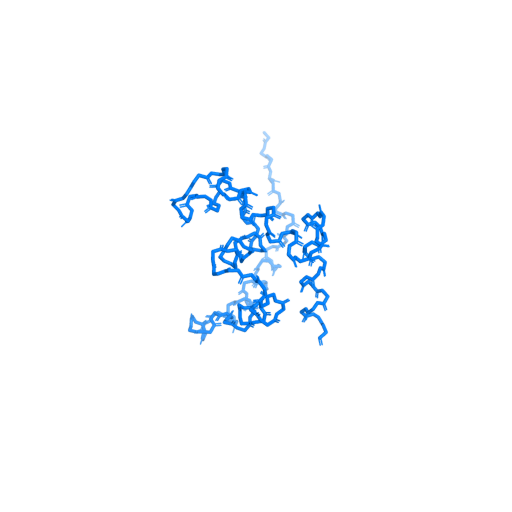.956 0.569 5.784 1.00 92.50 97 LEU A N 1
ATOM 783 C CA . LEU A 1 97 ? 6.740 -0.211 5.553 1.00 92.50 97 LEU A CA 1
ATOM 784 C C . LEU A 1 97 ? 7.025 -1.709 5.551 1.00 92.50 97 LEU A C 1
ATOM 786 O O . LEU A 1 97 ? 6.368 -2.463 6.264 1.00 92.50 97 LEU A O 1
ATOM 790 N N . PHE A 1 98 ? 8.017 -2.142 4.776 1.00 91.25 98 PHE A N 1
ATOM 791 C CA . PHE A 1 98 ? 8.397 -3.548 4.762 1.00 91.25 98 PHE A CA 1
ATOM 792 C C . PHE A 1 98 ? 8.894 -4.000 6.134 1.00 91.25 98 PHE A C 1
ATOM 794 O O . PHE A 1 98 ? 8.435 -5.028 6.617 1.00 91.25 98 PHE A O 1
ATOM 801 N N . ALA A 1 99 ? 9.762 -3.233 6.798 1.00 90.75 99 ALA A N 1
ATOM 802 C CA . ALA A 1 99 ? 10.260 -3.579 8.129 1.00 90.75 99 ALA A CA 1
ATOM 803 C C . ALA A 1 99 ? 9.122 -3.764 9.149 1.00 90.75 99 ALA A C 1
ATOM 805 O O . ALA A 1 99 ? 9.117 -4.758 9.872 1.00 90.75 99 ALA A O 1
ATOM 806 N N . TYR A 1 100 ? 8.134 -2.864 9.148 1.00 89.69 100 TYR A N 1
ATOM 807 C CA . TYR A 1 100 ? 6.956 -2.927 10.015 1.00 89.69 100 TYR A CA 1
ATOM 808 C C . TYR A 1 100 ? 6.169 -4.235 9.831 1.00 89.69 100 TYR A C 1
ATOM 810 O O . TYR A 1 100 ? 5.811 -4.894 10.807 1.00 89.69 100 TYR A O 1
ATOM 818 N N . PHE A 1 101 ? 5.942 -4.656 8.582 1.00 87.69 101 PHE A N 1
ATOM 819 C CA . PHE A 1 101 ? 5.213 -5.895 8.283 1.00 87.69 101 PHE A CA 1
ATOM 820 C C . PHE A 1 101 ? 6.063 -7.167 8.433 1.00 87.69 101 PHE A C 1
ATOM 822 O O . PHE A 1 101 ? 5.541 -8.213 8.811 1.00 87.69 101 PHE A O 1
ATOM 829 N N . PHE A 1 102 ? 7.373 -7.107 8.188 1.00 86.88 102 PHE A N 1
ATOM 830 C CA . PHE A 1 102 ? 8.268 -8.246 8.417 1.00 86.88 102 PHE A CA 1
ATOM 831 C C . PHE A 1 102 ? 8.410 -8.556 9.909 1.00 86.88 102 PHE A C 1
ATOM 833 O O . PHE A 1 102 ? 8.294 -9.716 10.296 1.00 86.88 102 PHE A O 1
ATOM 840 N N . GLN A 1 103 ? 8.607 -7.537 10.751 1.00 83.62 103 GLN A N 1
ATOM 841 C CA . GLN A 1 103 ? 8.727 -7.714 12.203 1.00 83.62 103 GLN A CA 1
ATOM 842 C C . GLN A 1 103 ? 7.454 -8.301 12.815 1.00 83.62 103 GLN A C 1
ATOM 844 O O . GLN A 1 103 ? 7.533 -9.196 13.649 1.00 83.62 103 GLN A O 1
ATOM 849 N N . SER A 1 104 ? 6.284 -7.845 12.366 1.00 79.38 104 SER A N 1
ATOM 850 C CA . SER A 1 104 ? 5.001 -8.355 12.855 1.00 79.38 104 SER A CA 1
ATOM 851 C C . SER A 1 104 ? 4.644 -9.741 12.321 1.00 79.38 104 SER A C 1
ATOM 853 O O . SER A 1 104 ? 3.841 -10.435 12.935 1.00 79.38 104 SER A O 1
ATOM 855 N N . THR A 1 105 ? 5.212 -10.161 11.186 1.00 72.06 105 THR A N 1
ATOM 856 C CA . THR A 1 105 ? 4.976 -11.502 10.626 1.00 72.06 105 THR A CA 1
ATOM 857 C C . THR A 1 105 ? 5.873 -12.565 11.265 1.00 72.06 105 THR A C 1
ATOM 859 O O . THR A 1 105 ? 5.446 -13.710 11.368 1.00 72.06 105 THR A O 1
ATOM 862 N N . ILE A 1 106 ? 7.091 -12.193 11.676 1.00 68.69 106 ILE A N 1
ATOM 863 C CA . ILE A 1 106 ? 8.102 -13.105 12.244 1.00 68.69 106 ILE A CA 1
ATOM 864 C C . ILE A 1 106 ? 7.912 -13.334 13.755 1.00 68.69 106 ILE A C 1
ATOM 866 O O . ILE A 1 106 ? 8.389 -14.342 14.272 1.00 68.69 106 ILE A O 1
ATOM 870 N N . ASN A 1 107 ? 7.221 -12.425 14.444 1.00 48.59 107 ASN A N 1
ATOM 871 C CA . ASN A 1 107 ? 6.803 -12.579 15.841 1.00 48.59 107 ASN A CA 1
ATOM 872 C C . ASN A 1 107 ? 5.423 -13.250 15.929 1.00 48.59 107 ASN A C 1
ATOM 874 O O . ASN A 1 107 ? 5.229 -14.037 16.877 1.00 48.59 107 ASN A O 1
#

Foldseek 3Di:
DDPPPDPPQDPVNVVVVCVVVVVVPPPPPPCPPPPLLVVLCVLQVVADPVLSLLLVVVLVVDDLVVSCVVVVHDSVVSVVSVVVSCVSNVHDDSVSSNVSSVVSVVD

pLDDT: mean 81.28, std 17.16, range [44.06, 97.88]